Protein AF-A0A7V2MRK5-F1 (afdb_monomer)

Solvent-accessible surface area (backbone atoms only — not comparable to full-atom values): 7596 Å² total; per-residue (Å²): 82,55,69,70,58,51,46,52,51,41,30,71,65,50,66,45,86,64,53,68,70,57,52,53,47,55,55,48,55,52,49,54,52,52,45,54,53,52,57,59,49,49,77,74,50,91,76,89,88,85,88,83,76,82,53,55,67,60,53,50,51,52,52,53,51,49,52,52,53,49,53,51,51,52,52,33,30,45,76,55,78,45,56,71,65,61,50,53,53,47,40,40,52,52,37,54,50,51,51,55,50,51,58,48,52,51,53,53,52,56,50,55,67,54,61,73,64,74,82,77,84,85,82,80,85,71,94,125

Secondary structure (DSSP, 8-state):
--HHHHHHHHHHHH--SS-HHHHHHHHHHHHHHHHHHHHHHHTT--S---S----HHHHHHHHHHHHHHHHHHHHHHHHTSS-HHHHHHHHHHHHHHHHHHHHHHHHHHHHHHHHTTSSSS-------

Structure (mmCIF, N/CA/C/O backbone):
data_AF-A0A7V2MRK5-F1
#
_entry.id   AF-A0A7V2MRK5-F1
#
loop_
_atom_site.group_PDB
_atom_site.id
_atom_site.type_symbol
_atom_site.label_atom_id
_atom_site.label_alt_id
_atom_site.label_comp_id
_atom_site.label_asym_id
_atom_site.label_entity_id
_atom_site.label_seq_id
_atom_site.pdbx_PDB_ins_code
_atom_site.Cartn_x
_atom_site.Cartn_y
_atom_site.Cartn_z
_atom_site.occupancy
_atom_site.B_iso_or_equiv
_atom_site.auth_seq_id
_atom_site.auth_comp_id
_atom_site.auth_asym_id
_atom_site.auth_atom_id
_atom_site.pdbx_PDB_model_num
ATOM 1 N N . MET A 1 1 ? -11.164 1.052 15.912 1.00 86.56 1 MET A N 1
ATOM 2 C CA . MET A 1 1 ? -11.867 1.168 14.604 1.00 86.56 1 MET A CA 1
ATOM 3 C C . MET A 1 1 ? -12.195 -0.241 14.091 1.00 86.56 1 MET A C 1
ATOM 5 O O . MET A 1 1 ? -11.701 -1.179 14.697 1.00 86.56 1 MET A O 1
ATOM 9 N N . THR A 1 2 ? -13.043 -0.442 13.073 1.00 92.69 2 THR A N 1
ATOM 10 C CA . THR A 1 2 ? -13.264 -1.783 12.473 1.00 92.69 2 THR A CA 1
ATOM 11 C C . THR A 1 2 ? -12.533 -1.897 11.139 1.00 92.69 2 THR A C 1
ATOM 13 O O . THR A 1 2 ? -12.372 -0.885 10.461 1.00 92.69 2 THR A O 1
ATOM 16 N N . GLU A 1 3 ? -12.137 -3.110 10.744 1.00 92.75 3 GLU A N 1
ATOM 17 C CA . GLU A 1 3 ? -11.482 -3.362 9.448 1.00 92.75 3 GLU A CA 1
ATOM 18 C C . GLU A 1 3 ? -12.336 -2.896 8.265 1.00 92.75 3 GLU A C 1
ATOM 20 O O . GLU A 1 3 ? -11.823 -2.236 7.375 1.00 92.75 3 GLU A O 1
ATOM 25 N N . GLU A 1 4 ? -13.654 -3.115 8.302 1.00 94.88 4 GLU A N 1
ATOM 26 C CA . GLU A 1 4 ? -14.571 -2.635 7.254 1.00 94.88 4 GLU A CA 1
ATOM 27 C C . GLU A 1 4 ? -14.538 -1.105 7.090 1.00 94.88 4 GLU A C 1
ATOM 29 O O . GLU A 1 4 ? -14.549 -0.595 5.975 1.00 94.88 4 GLU A O 1
ATOM 34 N N . LYS A 1 5 ? -14.435 -0.355 8.198 1.00 94.94 5 LYS A N 1
ATOM 35 C CA . LYS A 1 5 ? -14.314 1.111 8.141 1.00 94.94 5 LYS A CA 1
ATOM 36 C C . LYS A 1 5 ? -12.963 1.547 7.594 1.00 94.94 5 LYS A C 1
ATOM 38 O O . LYS A 1 5 ? -12.896 2.536 6.879 1.00 94.94 5 LYS A O 1
ATOM 43 N N . LEU A 1 6 ? -11.903 0.824 7.948 1.00 95.31 6 LEU A N 1
ATOM 44 C CA . LEU A 1 6 ? -10.565 1.076 7.423 1.00 95.31 6 LEU A CA 1
ATOM 45 C C . LEU A 1 6 ? -10.516 0.809 5.918 1.00 95.31 6 LEU A C 1
ATOM 47 O O . LEU A 1 6 ? -9.927 1.600 5.193 1.00 95.31 6 LEU A O 1
ATOM 51 N N . LEU A 1 7 ? -11.188 -0.243 5.445 1.00 96.62 7 LEU A N 1
ATOM 52 C CA . LEU A 1 7 ? -11.301 -0.553 4.024 1.00 96.62 7 LEU A CA 1
ATOM 53 C C . LEU A 1 7 ? -12.089 0.519 3.259 1.00 96.62 7 LEU A C 1
ATOM 55 O O . LEU A 1 7 ? -11.611 0.995 2.237 1.00 96.62 7 LEU A O 1
ATOM 59 N N . ASP A 1 8 ? -13.241 0.962 3.770 1.00 96.88 8 ASP A N 1
ATOM 60 C CA . ASP A 1 8 ? -14.011 2.059 3.155 1.00 96.88 8 ASP A CA 1
ATOM 61 C C . ASP A 1 8 ? -13.183 3.352 3.065 1.00 96.88 8 ASP A C 1
ATOM 63 O O . ASP A 1 8 ? -13.125 4.004 2.021 1.00 96.88 8 ASP A O 1
ATOM 67 N N . MET A 1 9 ? -12.475 3.696 4.146 1.00 96.31 9 MET A N 1
ATOM 68 C CA . MET A 1 9 ? -11.582 4.854 4.178 1.00 96.31 9 MET A CA 1
ATOM 69 C C . MET A 1 9 ? -10.438 4.721 3.175 1.00 96.31 9 MET A C 1
ATOM 71 O O . MET A 1 9 ? -10.160 5.679 2.455 1.00 96.31 9 MET A O 1
ATOM 75 N N . TRP A 1 10 ? -9.799 3.551 3.116 1.00 97.19 10 TRP A N 1
ATOM 76 C CA . TRP A 1 10 ? -8.759 3.234 2.144 1.00 97.19 10 TRP A CA 1
ATOM 77 C C . TRP A 1 10 ? -9.268 3.487 0.727 1.00 97.19 10 TRP A C 1
ATOM 79 O O . TRP A 1 10 ? -8.754 4.378 0.056 1.00 97.19 10 TRP A O 1
ATOM 89 N N . GLN A 1 11 ? -10.341 2.804 0.323 1.00 97.25 11 GLN A N 1
ATOM 90 C CA . GLN A 1 11 ? -10.902 2.900 -1.025 1.00 97.25 11 GLN A CA 1
ATOM 91 C C . GLN A 1 11 ? -11.302 4.336 -1.378 1.00 97.25 11 GLN A C 1
ATOM 93 O O . GLN A 1 11 ? -11.051 4.816 -2.481 1.00 97.25 11 GLN A O 1
ATOM 98 N N . LYS A 1 12 ? -11.885 5.074 -0.429 1.00 97.31 12 LYS A N 1
ATOM 99 C CA . LYS A 1 12 ? -12.307 6.461 -0.645 1.00 97.31 12 LYS A CA 1
ATOM 100 C C . LYS A 1 12 ? -11.138 7.436 -0.802 1.00 97.31 12 LYS A C 1
ATOM 102 O O . LYS A 1 12 ? -11.271 8.421 -1.527 1.00 97.31 12 LYS A O 1
ATOM 107 N N . ILE A 1 13 ? -10.036 7.217 -0.089 1.00 96.31 13 ILE A N 1
ATOM 108 C CA . ILE A 1 13 ? -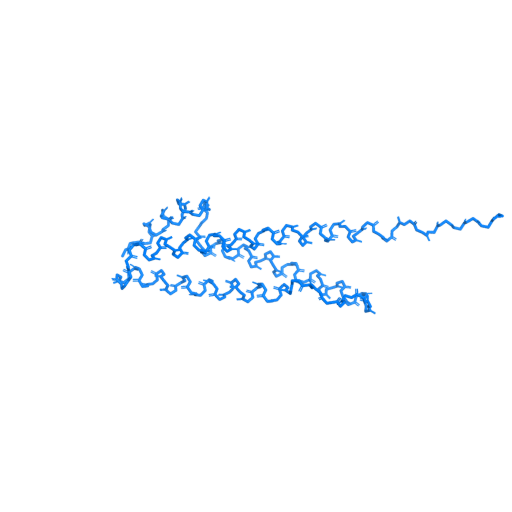8.879 8.123 -0.080 1.00 96.31 13 ILE A CA 1
ATOM 109 C C . ILE A 1 13 ? -7.933 7.811 -1.235 1.00 96.31 13 ILE A C 1
ATOM 111 O O . ILE A 1 13 ? -7.473 8.724 -1.924 1.00 96.31 13 ILE A O 1
ATOM 115 N N . THR A 1 14 ? -7.634 6.534 -1.445 1.00 94.12 14 THR A N 1
ATOM 116 C CA . THR A 1 14 ? -6.663 6.088 -2.446 1.00 94.12 14 THR A CA 1
ATOM 117 C C . THR A 1 14 ? -7.306 5.846 -3.806 1.00 94.12 14 THR A C 1
ATOM 119 O O . THR A 1 14 ? -6.633 5.970 -4.826 1.00 94.12 14 THR A O 1
ATOM 122 N N . GLY A 1 15 ? -8.607 5.562 -3.852 1.00 94.50 15 GLY A N 1
ATOM 123 C CA . GLY A 1 15 ? -9.308 5.199 -5.081 1.00 94.50 15 GLY A CA 1
ATOM 124 C C . GLY A 1 15 ? -9.059 3.759 -5.537 1.00 94.50 15 GLY A C 1
ATOM 125 O O . GLY A 1 15 ? -9.629 3.366 -6.552 1.00 94.50 15 GLY A O 1
ATOM 126 N N . TYR A 1 16 ? -8.249 2.978 -4.814 1.00 94.06 16 TYR A N 1
ATOM 127 C CA . TYR A 1 16 ? -8.065 1.554 -5.099 1.00 94.06 16 TYR A CA 1
ATOM 128 C C . TYR A 1 16 ? -9.312 0.771 -4.706 1.00 94.06 16 TYR A C 1
ATOM 130 O O . TYR A 1 16 ? -9.961 1.090 -3.710 1.00 94.06 16 TYR A O 1
ATOM 138 N N . VAL A 1 17 ? -9.660 -0.240 -5.500 1.00 93.31 17 VAL A N 1
ATOM 139 C CA . VAL A 1 17 ? -10.829 -1.086 -5.231 1.00 93.31 17 VAL A CA 1
ATOM 140 C C . VAL A 1 17 ? -10.433 -2.226 -4.302 1.00 93.31 17 VAL A C 1
ATOM 142 O O . VAL A 1 17 ? -11.181 -2.560 -3.382 1.00 93.31 17 VAL A O 1
ATOM 145 N N . GLU A 1 18 ? -9.256 -2.802 -4.515 1.00 93.25 18 GLU A N 1
ATOM 146 C CA . GLU A 1 18 ? -8.676 -3.799 -3.624 1.00 93.25 18 GLU A CA 1
ATOM 147 C C . GLU A 1 18 ? -8.294 -3.227 -2.253 1.00 93.25 18 GLU A C 1
ATOM 149 O O . GLU A 1 18 ? -8.080 -2.023 -2.069 1.00 93.25 18 GLU A O 1
ATOM 154 N N . ASP A 1 19 ? -8.214 -4.118 -1.264 1.00 94.69 19 ASP A N 1
ATOM 155 C CA . ASP A 1 19 ? -7.651 -3.789 0.036 1.00 94.69 19 ASP A CA 1
ATOM 156 C C . ASP A 1 19 ? -6.135 -3.557 -0.056 1.00 94.69 19 ASP A C 1
ATOM 158 O O . ASP A 1 19 ? -5.470 -3.938 -1.023 1.00 94.69 19 ASP A O 1
ATOM 162 N N . TRP A 1 20 ? -5.579 -2.927 0.977 1.00 95.25 20 TRP A N 1
ATOM 163 C CA . TRP A 1 20 ? -4.167 -2.565 0.995 1.00 95.25 20 TRP A CA 1
ATOM 164 C C . TRP A 1 20 ? -3.235 -3.777 0.874 1.00 95.25 20 TRP A C 1
ATOM 166 O O . TRP A 1 20 ? -2.216 -3.665 0.204 1.00 95.25 20 TRP A O 1
ATOM 176 N N . GLU A 1 21 ? -3.541 -4.934 1.474 1.00 95.75 21 GLU A N 1
ATOM 177 C CA . GLU A 1 21 ? -2.651 -6.100 1.380 1.00 95.75 21 GLU A CA 1
ATOM 178 C C . GLU A 1 21 ? -2.570 -6.620 -0.044 1.00 95.75 21 GLU A C 1
ATOM 180 O O . GLU A 1 21 ? -1.469 -6.888 -0.525 1.00 95.75 21 GLU A O 1
ATOM 185 N N . THR A 1 22 ? -3.723 -6.725 -0.699 1.00 96.25 22 THR A N 1
ATOM 186 C CA . THR A 1 22 ? -3.812 -7.129 -2.099 1.00 96.25 22 THR A CA 1
ATOM 187 C C . THR A 1 22 ? -3.050 -6.143 -2.978 1.00 96.25 22 THR A C 1
ATOM 189 O O . THR A 1 22 ? -2.161 -6.564 -3.712 1.00 96.25 22 THR A O 1
ATOM 192 N N . LYS A 1 23 ? -3.275 -4.830 -2.815 1.00 96.50 23 LYS A N 1
ATOM 193 C CA . LYS A 1 23 ? -2.606 -3.825 -3.651 1.00 96.50 23 LYS A CA 1
ATOM 194 C C . LYS A 1 23 ? -1.082 -3.823 -3.497 1.00 96.50 23 LYS A C 1
ATOM 196 O O . LYS A 1 23 ? -0.355 -3.694 -4.476 1.00 96.50 23 LYS A O 1
ATOM 201 N N . PHE A 1 24 ? -0.585 -3.976 -2.268 1.00 96.38 24 PHE A N 1
ATOM 202 C CA . PHE A 1 24 ? 0.853 -4.112 -2.024 1.00 96.38 24 PHE A CA 1
ATOM 203 C C . PHE A 1 24 ? 1.428 -5.385 -2.645 1.00 96.38 24 PHE A C 1
ATOM 205 O O . PHE A 1 24 ? 2.556 -5.358 -3.121 1.00 96.38 24 PHE A O 1
ATOM 212 N N . SER A 1 25 ? 0.688 -6.494 -2.602 1.00 96.06 25 SER A N 1
ATOM 213 C CA . SER A 1 25 ? 1.116 -7.748 -3.219 1.00 96.06 25 SER A CA 1
ATOM 214 C C . S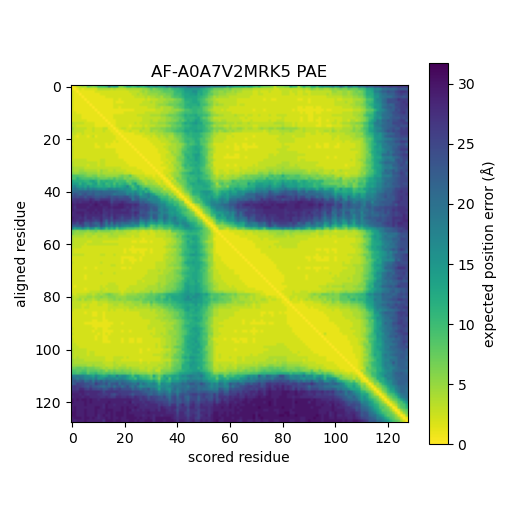ER A 1 25 ? 1.211 -7.628 -4.738 1.00 96.06 25 SER A C 1
ATOM 216 O O . SER A 1 25 ? 2.239 -8.001 -5.279 1.00 96.06 25 SER A O 1
ATOM 218 N N . GLU A 1 26 ? 0.225 -7.025 -5.401 1.00 95.12 26 GLU A N 1
ATOM 219 C CA . GLU A 1 26 ? 0.268 -6.803 -6.855 1.00 95.12 26 GLU A CA 1
ATOM 220 C C . GLU A 1 26 ? 1.488 -5.981 -7.283 1.00 95.12 26 GLU A C 1
ATOM 222 O O . GLU A 1 2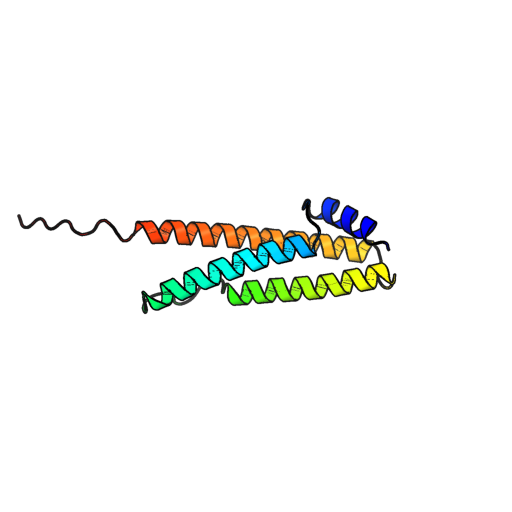6 ? 2.213 -6.378 -8.187 1.00 95.12 26 GLU A O 1
ATOM 227 N N . ILE A 1 27 ? 1.751 -4.864 -6.596 1.00 93.94 27 ILE A N 1
ATOM 228 C CA . ILE A 1 27 ? 2.898 -3.998 -6.907 1.00 93.94 27 ILE A CA 1
ATOM 229 C C . ILE A 1 27 ? 4.224 -4.735 -6.683 1.00 93.94 27 ILE A C 1
ATOM 231 O O . ILE A 1 27 ? 5.156 -4.577 -7.465 1.00 93.94 27 ILE A O 1
ATOM 235 N N . LEU A 1 28 ? 4.328 -5.527 -5.613 1.00 93.94 28 LEU A N 1
ATOM 236 C CA . LEU A 1 28 ? 5.538 -6.302 -5.340 1.00 93.94 28 LEU A CA 1
ATOM 237 C C . LEU A 1 28 ? 5.757 -7.401 -6.377 1.00 93.94 28 LEU A C 1
ATOM 239 O O . LEU A 1 28 ? 6.883 -7.549 -6.834 1.00 93.94 28 LEU A O 1
ATOM 243 N N . ASP A 1 29 ? 4.704 -8.120 -6.765 1.00 92.69 29 ASP A N 1
ATOM 244 C CA . ASP A 1 29 ? 4.786 -9.163 -7.788 1.00 92.69 29 ASP A CA 1
ATOM 245 C C . ASP A 1 29 ? 5.227 -8.564 -9.139 1.00 92.69 29 ASP A C 1
ATOM 247 O O . ASP A 1 29 ? 6.060 -9.146 -9.832 1.00 92.69 29 ASP A O 1
ATOM 251 N N . GLU A 1 30 ? 4.730 -7.374 -9.500 1.00 90.25 30 GLU A N 1
ATOM 252 C CA . GLU A 1 30 ? 5.166 -6.668 -10.712 1.00 90.25 30 GLU A CA 1
ATOM 253 C C . GLU A 1 30 ? 6.631 -6.224 -10.647 1.00 90.25 30 GLU A C 1
ATOM 255 O O . GLU A 1 30 ? 7.364 -6.409 -11.617 1.00 90.25 30 GLU A O 1
ATOM 260 N N . LEU A 1 31 ? 7.077 -5.662 -9.520 1.00 89.19 31 LEU A N 1
ATOM 261 C CA . LEU A 1 31 ? 8.471 -5.247 -9.350 1.00 89.19 31 LEU A CA 1
ATOM 262 C C . LEU A 1 31 ? 9.434 -6.438 -9.331 1.00 89.19 31 LEU A C 1
ATOM 264 O O . LEU A 1 31 ? 10.492 -6.362 -9.943 1.00 89.19 31 LEU A O 1
ATOM 268 N N . GLU A 1 32 ? 9.080 -7.534 -8.657 1.00 87.88 32 GLU A N 1
ATOM 269 C CA . GLU A 1 32 ? 9.894 -8.755 -8.635 1.00 87.88 32 GLU A CA 1
ATOM 270 C C . GLU A 1 32 ? 9.964 -9.393 -10.032 1.00 87.88 32 GLU A C 1
ATOM 272 O O . GLU A 1 32 ? 11.020 -9.885 -10.423 1.00 87.88 32 GLU A O 1
ATOM 277 N N . SER A 1 33 ? 8.883 -9.323 -10.819 1.00 87.38 33 SER A N 1
ATOM 278 C CA . SER A 1 33 ? 8.900 -9.745 -12.224 1.00 87.38 33 SER A CA 1
ATOM 279 C C . SER A 1 33 ? 9.854 -8.904 -13.068 1.00 87.38 33 SER A C 1
ATOM 281 O O . SER A 1 33 ? 10.623 -9.477 -13.831 1.00 87.38 33 SER A O 1
ATOM 283 N N . LEU A 1 34 ? 9.819 -7.575 -12.933 1.00 82.94 34 LEU A N 1
ATOM 284 C CA . LEU A 1 34 ? 10.731 -6.684 -13.658 1.00 82.94 34 LEU A CA 1
ATOM 285 C C . LEU A 1 34 ? 12.190 -6.899 -13.236 1.00 82.94 34 LEU A C 1
ATOM 287 O O . LEU A 1 34 ? 13.070 -6.914 -14.087 1.00 82.94 34 LEU A O 1
ATOM 291 N N . ASN A 1 35 ? 12.448 -7.123 -11.943 1.00 81.69 35 ASN A N 1
ATOM 292 C CA . ASN A 1 35 ? 13.797 -7.400 -11.445 1.00 81.69 35 ASN A CA 1
ATOM 293 C C . ASN A 1 35 ? 14.394 -8.659 -12.084 1.00 81.69 35 ASN A C 1
ATOM 295 O O . ASN A 1 35 ? 15.548 -8.641 -12.486 1.00 81.69 35 ASN A O 1
ATOM 299 N N . MET A 1 36 ? 13.601 -9.732 -12.209 1.00 76.75 36 MET A N 1
ATOM 300 C CA . MET A 1 36 ? 14.059 -10.973 -12.844 1.00 76.75 36 MET A CA 1
ATOM 301 C C . MET A 1 36 ? 14.402 -10.777 -14.325 1.00 76.75 36 MET A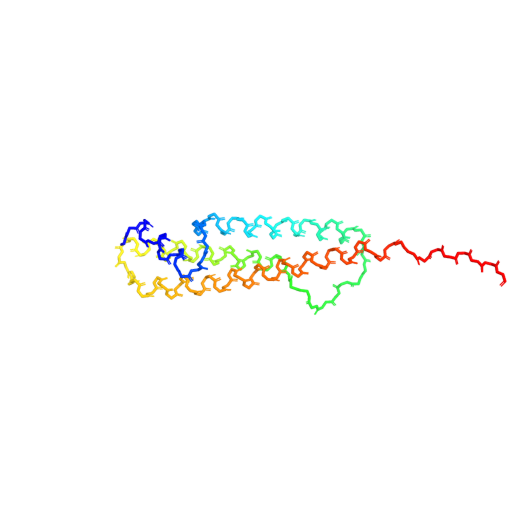 C 1
ATOM 303 O O . MET A 1 36 ? 15.389 -11.343 -14.778 1.00 76.75 36 MET A O 1
ATOM 307 N N . VAL A 1 37 ? 13.620 -9.979 -15.061 1.00 70.44 37 VAL A N 1
ATOM 308 C CA . VAL A 1 37 ? 13.894 -9.698 -16.481 1.00 70.44 37 VAL A CA 1
ATOM 309 C C . VAL A 1 37 ? 15.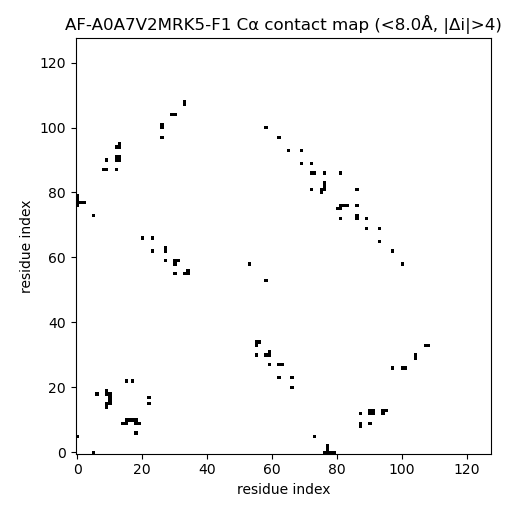215 -8.942 -16.633 1.00 70.44 37 VAL A C 1
ATOM 311 O O . VAL A 1 37 ? 16.061 -9.366 -17.412 1.00 70.44 37 VAL A O 1
ATOM 314 N N . ILE A 1 38 ? 15.432 -7.889 -15.838 1.00 68.00 38 ILE A N 1
ATOM 315 C CA . ILE A 1 38 ? 16.675 -7.102 -15.891 1.00 68.00 38 ILE A CA 1
ATOM 316 C C . ILE A 1 38 ? 17.891 -7.953 -15.506 1.00 68.00 38 ILE A C 1
ATOM 318 O O . ILE A 1 38 ? 18.892 -7.928 -16.215 1.00 68.00 38 ILE A O 1
ATOM 322 N N . GLU A 1 39 ? 17.803 -8.760 -14.442 1.00 65.38 39 GLU A N 1
ATOM 323 C CA . GLU A 1 39 ? 18.900 -9.657 -14.043 1.00 65.38 39 GLU A CA 1
ATOM 324 C C . GLU A 1 39 ? 19.223 -10.711 -15.127 1.00 65.38 39 GLU A C 1
ATOM 326 O O . GLU A 1 39 ? 20.388 -11.070 -15.307 1.00 65.38 39 GLU A O 1
ATOM 331 N N . GLU A 1 40 ? 18.221 -11.205 -15.870 1.00 60.41 40 GLU A N 1
ATOM 332 C CA . GLU A 1 40 ? 18.432 -12.124 -17.001 1.00 60.41 40 GLU A CA 1
ATOM 333 C C . GLU A 1 40 ? 19.057 -11.431 -18.232 1.00 60.41 40 GLU A C 1
ATOM 335 O O . GLU A 1 40 ? 19.804 -12.075 -18.977 1.00 60.41 40 GLU A O 1
ATOM 340 N N . GLU A 1 41 ? 18.786 -10.142 -18.458 1.00 56.06 41 GLU A N 1
ATOM 341 C CA . GLU A 1 41 ? 19.365 -9.369 -19.568 1.00 56.06 41 GLU A CA 1
ATOM 342 C C . GLU A 1 41 ? 20.780 -8.848 -19.268 1.00 56.06 41 GLU A C 1
ATOM 344 O O . GLU A 1 41 ? 21.642 -8.897 -20.152 1.00 56.06 41 GLU A O 1
ATOM 349 N N . GLU A 1 42 ? 21.076 -8.453 -18.025 1.00 53.72 42 GLU A N 1
ATOM 350 C CA . GLU A 1 42 ? 22.433 -8.083 -17.591 1.00 53.72 42 GLU A CA 1
ATOM 351 C C . GLU A 1 42 ? 23.417 -9.263 -17.698 1.00 53.72 42 GLU A C 1
ATOM 353 O O . GLU A 1 42 ? 24.573 -9.071 -18.078 1.00 53.72 42 GLU A O 1
ATOM 358 N N . GLU A 1 43 ? 22.974 -10.510 -17.473 1.00 49.12 43 GLU A N 1
ATOM 359 C CA . GLU A 1 43 ? 23.806 -11.706 -17.722 1.00 49.12 43 GLU A CA 1
ATOM 360 C C . GLU A 1 43 ? 24.149 -11.907 -19.214 1.00 49.12 43 GLU A C 1
ATOM 362 O O . GLU A 1 43 ? 25.045 -12.690 -19.554 1.00 49.12 43 GLU A O 1
ATOM 367 N N . LYS A 1 44 ? 23.460 -11.204 -20.119 1.00 46.72 44 LYS A N 1
ATOM 368 C CA . LYS A 1 44 ? 23.646 -11.285 -21.571 1.00 46.72 44 LYS A CA 1
ATOM 369 C C . LYS A 1 44 ? 24.495 -10.136 -22.133 1.00 46.72 44 LYS A C 1
ATOM 371 O O . LYS A 1 44 ? 25.131 -10.335 -23.171 1.00 46.72 44 LYS A O 1
ATOM 376 N N . TYR A 1 45 ? 24.570 -8.999 -21.437 1.00 43.59 45 TYR A N 1
ATOM 377 C CA . TYR A 1 45 ? 25.317 -7.805 -21.846 1.00 43.59 45 TYR A CA 1
ATOM 378 C C . TYR A 1 45 ? 26.103 -7.210 -20.661 1.00 43.59 45 TYR A C 1
ATOM 380 O O . TYR A 1 45 ? 25.711 -6.214 -20.063 1.00 43.59 45 TYR A O 1
ATOM 388 N N . GLU A 1 46 ? 27.261 -7.802 -20.339 1.00 42.06 46 GLU A N 1
ATOM 389 C CA . GLU A 1 46 ? 28.287 -7.160 -19.498 1.00 42.06 46 GLU A CA 1
ATOM 390 C C . GLU A 1 46 ? 28.939 -5.988 -20.266 1.00 42.06 46 GLU A C 1
ATOM 392 O O . GLU A 1 46 ? 30.059 -6.130 -20.748 1.00 42.06 46 GLU A O 1
ATOM 397 N N . GLU A 1 47 ? 28.260 -4.854 -20.437 1.00 45.44 47 GLU A N 1
ATOM 398 C CA . GLU A 1 47 ? 28.868 -3.521 -20.628 1.00 45.44 47 GLU A CA 1
ATOM 399 C C . GLU A 1 47 ? 27.757 -2.455 -20.759 1.00 45.44 47 GLU A C 1
ATOM 401 O O . GLU A 1 47 ? 26.819 -2.631 -21.525 1.00 45.44 47 GLU A O 1
ATOM 406 N N . ASP A 1 48 ? 27.917 -1.329 -20.052 1.00 43.84 48 ASP A N 1
ATOM 407 C CA . ASP A 1 48 ? 27.237 -0.033 -20.278 1.00 43.84 48 ASP A CA 1
ATOM 408 C C . ASP A 1 48 ? 25.921 0.342 -19.552 1.00 43.84 48 ASP A C 1
ATOM 410 O O . ASP A 1 48 ? 25.149 1.142 -20.078 1.00 43.84 48 ASP A O 1
ATOM 414 N N . PHE A 1 49 ? 25.721 -0.034 -18.282 1.00 47.34 49 PHE A N 1
ATOM 415 C CA . PHE A 1 49 ? 24.757 0.684 -17.420 1.00 47.34 49 PHE A CA 1
ATOM 416 C C . PHE A 1 49 ? 25.395 1.206 -16.119 1.00 47.34 49 PHE A C 1
ATOM 418 O O . PHE A 1 49 ? 25.208 0.682 -15.026 1.00 47.34 49 PHE A O 1
ATOM 425 N N . GLU A 1 50 ? 26.184 2.282 -16.235 1.00 48.72 50 GLU A N 1
ATOM 426 C CA . GLU A 1 50 ? 26.572 3.121 -15.091 1.00 48.72 50 GLU A CA 1
ATOM 427 C C . GLU A 1 50 ? 25.664 4.372 -14.993 1.00 48.72 50 GLU A C 1
ATOM 429 O O . GLU A 1 50 ? 25.589 5.188 -15.913 1.00 48.72 50 GLU A O 1
ATOM 434 N N . ASP A 1 51 ? 25.083 4.550 -13.797 1.00 44.19 51 ASP A N 1
ATOM 435 C CA . ASP A 1 51 ? 25.027 5.810 -13.019 1.00 44.19 51 ASP A CA 1
ATOM 436 C C . ASP A 1 51 ? 23.717 6.623 -12.838 1.00 44.19 51 ASP A C 1
ATOM 438 O O . ASP A 1 51 ? 23.765 7.661 -12.181 1.00 44.19 51 ASP A O 1
ATOM 442 N N . ASP A 1 52 ? 22.524 6.185 -13.259 1.00 47.34 52 ASP A N 1
ATOM 443 C CA . ASP A 1 52 ? 21.276 6.884 -12.835 1.00 47.34 52 ASP A CA 1
ATOM 444 C C . ASP A 1 52 ? 20.022 5.982 -12.791 1.00 47.34 52 ASP A C 1
ATOM 446 O O . ASP A 1 52 ? 18.883 6.428 -12.962 1.00 47.34 52 ASP A O 1
ATOM 450 N N . GLU A 1 53 ? 20.218 4.683 -12.562 1.00 53.78 53 GLU A N 1
ATOM 451 C CA . GLU A 1 53 ? 19.127 3.712 -12.568 1.00 53.78 53 GLU A CA 1
ATOM 452 C C . GLU A 1 53 ? 18.378 3.684 -11.233 1.00 53.78 53 GLU A C 1
ATOM 454 O O . GLU A 1 53 ? 18.945 3.549 -10.144 1.00 53.78 53 GLU A O 1
ATOM 459 N N . VAL A 1 54 ? 17.054 3.819 -11.303 1.00 58.19 54 VAL A N 1
ATOM 460 C CA . VAL A 1 54 ? 16.178 3.540 -10.168 1.00 58.19 54 VAL A CA 1
ATOM 461 C C . VAL A 1 54 ? 16.318 2.053 -9.854 1.00 58.19 54 VAL A C 1
ATOM 463 O O . VAL A 1 54 ? 15.657 1.240 -10.486 1.00 58.19 54 VAL A O 1
ATOM 466 N N . SER A 1 55 ? 17.161 1.710 -8.876 1.00 77.44 55 SER A N 1
ATOM 467 C CA . SER A 1 55 ? 17.330 0.324 -8.430 1.00 77.44 55 SER A CA 1
ATOM 468 C C . SER A 1 55 ? 15.967 -0.269 -8.064 1.00 77.44 55 SER A C 1
ATOM 470 O O . SER A 1 55 ? 15.307 0.179 -7.116 1.00 77.44 55 SER A O 1
ATOM 472 N N . ILE A 1 56 ? 15.528 -1.258 -8.848 1.00 81.69 56 ILE A N 1
ATOM 473 C CA . ILE A 1 56 ? 14.270 -1.974 -8.618 1.00 81.69 56 ILE A CA 1
ATOM 474 C C . ILE A 1 56 ? 14.308 -2.645 -7.245 1.00 81.69 56 ILE A C 1
ATOM 476 O O . ILE A 1 56 ? 13.321 -2.576 -6.513 1.00 81.69 56 ILE A O 1
ATOM 480 N N . GLU A 1 57 ? 15.458 -3.182 -6.836 1.00 84.31 57 GLU A N 1
ATOM 481 C CA . GLU A 1 57 ? 15.669 -3.723 -5.491 1.00 84.31 57 GLU A CA 1
ATOM 482 C C . GLU A 1 57 ? 15.364 -2.692 -4.395 1.00 84.31 57 GLU A C 1
ATOM 484 O O . GLU A 1 57 ? 14.594 -2.978 -3.473 1.00 84.31 57 GLU A O 1
ATOM 489 N N . ALA A 1 58 ? 15.887 -1.467 -4.518 1.00 87.44 58 ALA A N 1
ATOM 490 C CA . ALA A 1 58 ? 15.600 -0.396 -3.563 1.00 87.44 58 ALA A CA 1
ATOM 491 C C . ALA A 1 58 ? 14.102 -0.038 -3.543 1.00 87.44 58 ALA A C 1
ATOM 493 O O . ALA A 1 58 ? 13.521 0.185 -2.479 1.00 87.44 58 ALA A O 1
ATOM 494 N N . LEU A 1 59 ? 13.444 -0.040 -4.706 1.00 89.62 59 LEU A N 1
ATOM 495 C CA . LEU A 1 59 ? 12.005 0.202 -4.813 1.00 89.62 59 LEU A CA 1
ATOM 496 C C . LEU A 1 59 ? 11.182 -0.923 -4.159 1.00 89.62 59 LEU A C 1
ATOM 498 O O . LEU A 1 59 ? 10.201 -0.647 -3.466 1.00 89.62 59 LEU A O 1
ATOM 502 N N . ILE A 1 60 ? 11.597 -2.182 -4.317 1.00 91.50 60 ILE A N 1
ATOM 503 C CA . ILE A 1 60 ? 11.004 -3.346 -3.646 1.00 91.50 60 ILE A CA 1
ATOM 504 C C . ILE A 1 60 ? 11.141 -3.210 -2.125 1.00 91.50 60 ILE A C 1
ATOM 506 O O . ILE A 1 60 ? 10.169 -3.447 -1.395 1.00 91.50 60 ILE A O 1
ATOM 510 N N . GLU A 1 61 ? 12.317 -2.821 -1.626 1.00 92.81 61 GLU A N 1
ATOM 511 C CA . GLU A 1 61 ? 12.542 -2.588 -0.196 1.00 92.81 61 GLU A CA 1
ATOM 512 C C . GLU A 1 61 ? 11.649 -1.466 0.348 1.00 92.81 61 GLU A C 1
ATOM 514 O O . GLU A 1 61 ? 10.986 -1.657 1.374 1.00 92.81 61 GLU A O 1
ATOM 519 N N . ASP A 1 62 ? 11.541 -0.344 -0.366 1.00 93.75 62 ASP A N 1
ATOM 520 C CA . ASP A 1 62 ? 10.673 0.780 0.002 1.00 93.75 62 ASP A CA 1
ATOM 521 C C . ASP A 1 62 ? 9.197 0.358 0.088 1.00 93.75 62 ASP A C 1
ATOM 523 O O . ASP A 1 62 ? 8.483 0.705 1.042 1.00 93.75 62 ASP A O 1
ATOM 527 N N . VAL A 1 63 ? 8.721 -0.443 -0.872 1.00 95.50 63 VAL A N 1
ATOM 528 C CA . VAL A 1 63 ? 7.349 -0.975 -0.876 1.00 95.50 63 VAL A CA 1
ATOM 529 C C . VAL A 1 63 ? 7.139 -1.940 0.297 1.00 95.50 63 VAL A C 1
ATOM 531 O O . VAL A 1 63 ? 6.130 -1.835 1.006 1.00 95.50 63 VAL A O 1
ATOM 534 N N . LYS A 1 64 ? 8.097 -2.836 0.577 1.00 95.69 64 LYS A N 1
ATOM 535 C CA . LYS A 1 64 ? 8.057 -3.764 1.727 1.00 95.69 64 LYS A CA 1
ATOM 536 C C . LYS A 1 64 ? 8.034 -3.008 3.059 1.00 95.69 64 LYS A C 1
ATOM 538 O O . LYS A 1 64 ? 7.234 -3.347 3.940 1.00 95.69 64 LYS A O 1
ATOM 543 N N . MET A 1 65 ? 8.847 -1.962 3.201 1.00 96.19 65 MET A N 1
ATOM 544 C CA . MET A 1 65 ? 8.889 -1.120 4.398 1.00 96.19 65 MET A CA 1
ATOM 545 C C . MET A 1 65 ? 7.571 -0.363 4.592 1.00 96.19 65 MET A C 1
ATOM 547 O O . MET A 1 65 ? 7.000 -0.372 5.685 1.00 96.19 65 MET A O 1
ATOM 551 N N . THR A 1 66 ? 7.033 0.228 3.525 1.00 96.38 66 THR A N 1
ATOM 552 C CA . THR A 1 66 ? 5.762 0.965 3.571 1.00 96.38 66 THR A CA 1
ATOM 553 C C . THR A 1 66 ? 4.597 0.045 3.935 1.00 96.38 66 THR A C 1
ATOM 555 O O . THR A 1 66 ? 3.773 0.397 4.783 1.00 96.38 66 THR A O 1
ATOM 558 N N . ARG A 1 67 ? 4.564 -1.176 3.386 1.00 97.06 67 ARG A N 1
ATOM 559 C CA . ARG A 1 67 ? 3.588 -2.213 3.753 1.00 97.06 67 ARG A CA 1
ATOM 560 C C . ARG A 1 67 ? 3.658 -2.564 5.239 1.00 97.06 67 ARG A C 1
ATOM 562 O O . ARG A 1 67 ? 2.624 -2.669 5.900 1.00 97.06 67 ARG A O 1
ATOM 569 N N . ALA A 1 68 ? 4.863 -2.760 5.776 1.00 96.44 68 ALA A N 1
ATOM 570 C CA . ALA A 1 68 ? 5.056 -3.076 7.190 1.00 96.44 68 ALA A CA 1
ATOM 571 C C . ALA A 1 68 ? 4.562 -1.935 8.092 1.00 96.44 68 ALA A C 1
ATOM 573 O O . ALA A 1 68 ? 3.784 -2.184 9.014 1.00 96.44 68 ALA A O 1
ATOM 574 N N . ASN A 1 69 ? 4.924 -0.693 7.761 1.00 95.75 69 ASN A N 1
ATOM 575 C CA . ASN A 1 69 ? 4.473 0.497 8.480 1.00 95.75 69 ASN A CA 1
ATOM 576 C C . ASN A 1 69 ? 2.944 0.619 8.456 1.00 95.75 69 ASN A C 1
ATOM 578 O O . ASN A 1 69 ? 2.320 0.838 9.496 1.00 95.75 69 ASN A O 1
ATOM 582 N N . LEU A 1 70 ? 2.314 0.408 7.294 1.00 96.50 70 LEU A N 1
ATOM 583 C CA . LEU A 1 70 ? 0.859 0.461 7.186 1.00 96.50 70 LEU A CA 1
ATOM 584 C C . LEU A 1 70 ? 0.185 -0.602 8.061 1.00 96.50 70 LEU A C 1
ATOM 586 O O . LEU A 1 70 ? -0.786 -0.302 8.752 1.00 96.50 70 LEU A O 1
ATOM 590 N N . ARG A 1 71 ? 0.712 -1.831 8.092 1.00 96.12 71 ARG A N 1
ATOM 591 C CA . ARG A 1 71 ? 0.192 -2.896 8.966 1.00 96.12 71 ARG A CA 1
ATOM 592 C C . ARG A 1 71 ? 0.230 -2.506 10.440 1.00 96.12 71 ARG A C 1
ATOM 594 O O . ARG A 1 71 ? -0.694 -2.850 11.179 1.00 96.12 71 ARG A O 1
ATOM 601 N N . GLU A 1 72 ? 1.281 -1.824 10.887 1.00 96.31 72 GLU A N 1
ATOM 602 C CA . GLU A 1 72 ? 1.363 -1.334 12.266 1.00 96.31 72 GLU A CA 1
ATOM 603 C C . GLU A 1 72 ? 0.316 -0.253 12.543 1.00 96.31 72 GLU A C 1
ATOM 605 O O . GLU A 1 72 ? -0.404 -0.350 13.538 1.00 96.31 72 GLU A O 1
ATOM 610 N N . VAL A 1 73 ? 0.149 0.704 11.628 1.00 95.31 73 VAL A N 1
ATOM 611 C CA . VAL A 1 73 ? -0.882 1.751 11.718 1.00 95.31 73 VAL A CA 1
ATOM 612 C C . VAL A 1 73 ? -2.283 1.137 11.772 1.00 95.31 73 VAL A C 1
ATOM 614 O O . VAL A 1 73 ? -3.075 1.485 12.643 1.00 95.31 73 VAL A O 1
ATOM 617 N N . ILE A 1 74 ? -2.592 0.163 10.912 1.00 94.88 74 ILE A N 1
ATOM 618 C CA . ILE A 1 74 ? -3.881 -0.545 10.920 1.00 94.88 74 ILE A CA 1
ATOM 619 C C . ILE A 1 74 ? -4.129 -1.228 12.269 1.00 94.88 74 ILE A C 1
ATOM 621 O O . ILE A 1 74 ? -5.213 -1.090 12.843 1.00 94.88 74 ILE A O 1
ATOM 625 N N . LYS A 1 75 ? -3.126 -1.920 12.825 1.00 95.81 75 LYS A N 1
ATOM 626 C CA . LYS A 1 75 ? -3.240 -2.552 14.150 1.00 95.81 75 LYS A CA 1
ATOM 627 C C . LYS A 1 75 ? -3.522 -1.522 15.243 1.00 95.81 75 LYS A C 1
ATOM 629 O O . LYS A 1 75 ? -4.440 -1.733 16.036 1.00 95.81 75 LYS A O 1
ATOM 634 N N . GLN A 1 76 ? -2.793 -0.407 15.243 1.00 96.06 76 GLN A N 1
ATOM 635 C CA . GLN A 1 76 ? -2.987 0.694 16.191 1.00 96.06 76 GLN A CA 1
ATOM 636 C C . GLN A 1 76 ? -4.363 1.370 16.023 1.00 96.06 76 GLN A C 1
ATOM 638 O O . GLN A 1 76 ? -5.001 1.778 16.993 1.00 96.06 76 GLN A O 1
ATOM 643 N N . ALA A 1 77 ? -4.884 1.463 14.797 1.00 95.00 77 ALA A N 1
ATOM 644 C CA . ALA A 1 77 ? -6.213 2.016 14.532 1.00 95.00 77 ALA A CA 1
ATOM 645 C C . ALA A 1 77 ? -7.329 1.104 15.059 1.00 95.00 77 ALA A C 1
ATOM 647 O O . ALA A 1 77 ? -8.368 1.562 15.560 1.00 95.00 77 ALA A O 1
ATOM 648 N N . ILE A 1 78 ? -7.138 -0.211 14.942 1.00 94.81 78 ILE A N 1
ATOM 649 C CA . ILE A 1 78 ? -8.075 -1.212 15.453 1.00 94.81 78 ILE A CA 1
ATOM 650 C C . ILE A 1 78 ? -8.085 -1.183 16.984 1.00 94.81 78 ILE A C 1
ATOM 652 O O . ILE A 1 78 ? -9.176 -1.101 17.559 1.00 94.81 78 ILE A O 1
ATOM 656 N N . SER A 1 79 ? -6.912 -1.152 17.628 1.00 94.94 79 SER A N 1
ATOM 657 C CA . SER A 1 79 ? -6.773 -1.032 19.090 1.00 94.94 79 SER A CA 1
ATOM 658 C C . SER A 1 79 ? -7.248 0.320 19.638 1.00 94.94 79 SER A C 1
ATOM 660 O O . SER A 1 79 ? -7.576 0.419 20.821 1.00 94.94 79 SER A O 1
ATOM 662 N N . GLY A 1 80 ? -7.366 1.337 18.777 1.00 93.31 80 GLY A N 1
ATOM 663 C CA . GLY A 1 80 ? -7.800 2.686 19.145 1.00 93.31 80 GLY A CA 1
ATOM 664 C C . GLY A 1 80 ? -6.675 3.551 19.715 1.00 93.31 80 GLY A C 1
ATOM 665 O O . GLY A 1 80 ? -6.958 4.537 20.390 1.00 93.31 80 GLY A O 1
ATOM 666 N N . GLU A 1 81 ? -5.423 3.172 19.463 1.00 94.44 81 GLU A N 1
ATOM 667 C CA . GLU A 1 81 ? -4.221 3.903 19.874 1.00 94.44 81 GLU A CA 1
ATOM 668 C C . GLU A 1 81 ? -3.955 5.136 19.003 1.00 94.44 81 GLU A C 1
ATOM 670 O O . GLU A 1 81 ? -3.362 6.099 19.485 1.00 94.44 81 GLU A O 1
ATOM 675 N N . ILE A 1 82 ? -4.439 5.136 17.757 1.00 94.06 82 ILE A N 1
ATOM 676 C CA . ILE A 1 82 ? -4.347 6.279 16.838 1.00 94.06 82 ILE A CA 1
ATOM 677 C C . ILE A 1 82 ? -5.72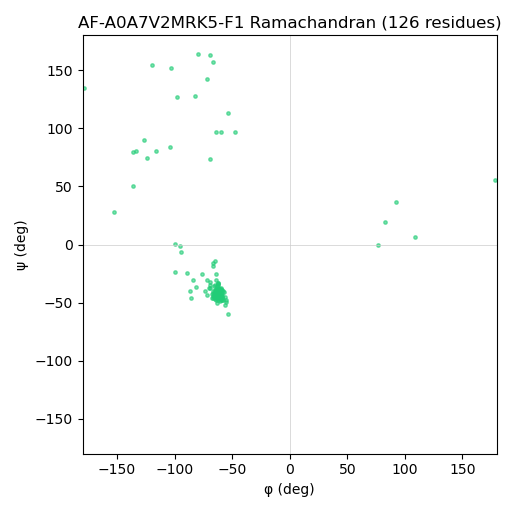5 6.779 16.411 1.00 94.06 82 ILE A C 1
ATOM 679 O O . ILE A 1 82 ? -6.721 6.043 16.430 1.00 94.06 82 ILE A O 1
ATOM 683 N N . SER A 1 83 ? -5.789 8.057 16.039 1.00 93.88 83 SER A N 1
ATOM 684 C CA . SER A 1 83 ? -7.034 8.692 15.624 1.00 93.88 83 SER A CA 1
ATOM 685 C C . SER A 1 83 ? -7.386 8.352 14.177 1.00 93.88 83 SER A C 1
ATOM 687 O O . SER A 1 83 ? -6.548 7.913 13.394 1.00 93.88 83 SER A O 1
ATOM 689 N N . SER A 1 84 ? -8.643 8.585 13.790 1.00 92.19 84 SER A N 1
ATOM 690 C CA . SER A 1 84 ? -9.035 8.441 12.387 1.00 92.19 84 SER A CA 1
ATOM 691 C C . SER A 1 84 ? -8.291 9.405 11.472 1.00 92.19 84 SER A C 1
ATOM 693 O O . SER A 1 84 ? -7.988 9.025 10.354 1.00 92.19 84 SER A O 1
ATOM 695 N N . ILE A 1 85 ? -7.954 10.603 11.954 1.00 94.44 85 ILE A N 1
ATOM 696 C CA . ILE A 1 85 ? -7.237 11.613 11.169 1.00 94.44 85 ILE A CA 1
ATOM 697 C C . ILE A 1 85 ? -5.841 11.093 10.807 1.00 94.44 85 ILE A C 1
ATOM 699 O O . ILE A 1 85 ? -5.467 11.137 9.639 1.00 94.44 85 ILE A O 1
ATOM 703 N N . ASP A 1 86 ? -5.128 10.504 11.774 1.00 94.50 86 ASP A N 1
ATOM 704 C CA . ASP A 1 86 ? -3.792 9.931 11.549 1.00 94.50 86 ASP A CA 1
ATOM 705 C C . ASP A 1 86 ? -3.835 8.785 10.520 1.00 94.50 86 ASP A C 1
ATOM 707 O O . ASP A 1 86 ? -2.953 8.646 9.668 1.00 94.50 86 ASP A O 1
ATOM 711 N N . VAL A 1 87 ? -4.896 7.970 10.566 1.00 95.69 87 VAL A N 1
ATOM 712 C CA . VAL A 1 87 ? -5.139 6.911 9.576 1.00 95.69 87 VAL A CA 1
ATOM 713 C C . VAL A 1 87 ? -5.403 7.501 8.191 1.00 95.69 87 VAL A C 1
ATOM 715 O O . VAL A 1 87 ? -4.837 7.020 7.214 1.00 95.69 87 VAL A O 1
ATOM 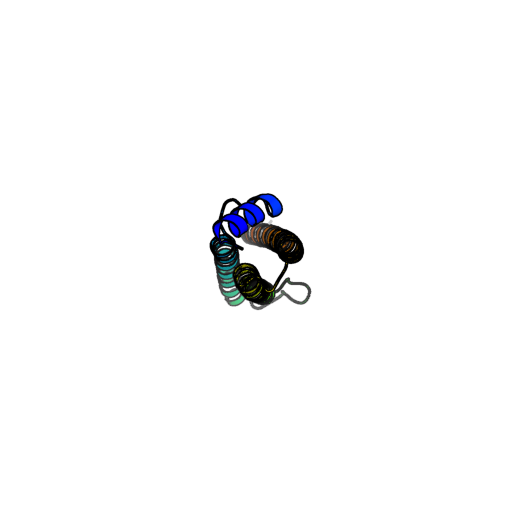718 N N . GLU A 1 88 ? -6.234 8.542 8.085 1.00 96.56 88 GLU A N 1
ATOM 719 C CA . GLU A 1 88 ? -6.532 9.202 6.806 1.00 96.56 88 GLU A CA 1
ATOM 720 C C . GLU A 1 88 ? -5.278 9.812 6.174 1.00 96.56 88 GLU A C 1
ATOM 722 O O . GLU A 1 88 ? -5.076 9.698 4.964 1.00 96.56 88 GLU A O 1
ATOM 727 N N . GLU A 1 89 ? -4.425 10.447 6.980 1.00 96.56 89 GLU A N 1
ATOM 728 C CA . GLU A 1 89 ? -3.146 10.994 6.524 1.00 96.56 89 GLU A CA 1
ATOM 729 C C . GLU A 1 89 ? -2.197 9.889 6.060 1.00 96.56 89 GLU A C 1
ATOM 731 O O . GLU A 1 89 ? -1.591 10.011 4.994 1.00 96.56 89 GLU A O 1
ATOM 736 N N . THR A 1 90 ? -2.137 8.777 6.798 1.00 96.62 90 THR A N 1
ATOM 737 C CA . THR A 1 90 ? -1.336 7.614 6.401 1.00 96.62 90 THR A CA 1
ATOM 738 C C . THR A 1 90 ? -1.836 7.026 5.084 1.00 96.62 90 THR A C 1
ATOM 740 O O . THR A 1 90 ? -1.040 6.814 4.176 1.00 96.62 90 THR A O 1
ATOM 743 N N . PHE A 1 91 ? -3.144 6.806 4.930 1.00 97.62 91 PHE A N 1
ATOM 744 C CA . PHE A 1 91 ? -3.712 6.292 3.681 1.00 97.62 91 PHE A CA 1
ATOM 745 C C . PHE A 1 91 ? -3.468 7.221 2.499 1.00 97.62 91 PHE A C 1
ATOM 747 O O . PHE A 1 91 ? -3.190 6.737 1.406 1.00 97.62 91 PHE A O 1
ATOM 754 N N . ARG A 1 92 ? -3.528 8.542 2.699 1.00 97.38 92 ARG A N 1
ATOM 755 C CA . ARG A 1 92 ? -3.207 9.502 1.639 1.00 97.38 92 ARG A CA 1
ATOM 756 C C . ARG A 1 92 ? -1.745 9.377 1.213 1.00 97.38 92 ARG A C 1
ATOM 758 O O . ARG A 1 92 ? -1.491 9.183 0.030 1.00 97.38 92 ARG A O 1
ATOM 765 N N . SER A 1 93 ? -0.828 9.397 2.179 1.00 97.31 93 SER A N 1
ATOM 766 C CA . SER A 1 93 ? 0.613 9.272 1.939 1.00 97.31 93 SER A CA 1
ATOM 767 C C . SER A 1 93 ? 0.968 7.956 1.241 1.00 97.31 93 SER A C 1
ATOM 769 O O . SER A 1 93 ? 1.643 7.952 0.215 1.00 97.31 93 SER A O 1
ATOM 771 N N . VAL A 1 94 ? 0.439 6.833 1.736 1.00 97.00 94 VAL A N 1
ATOM 772 C CA . VAL A 1 94 ? 0.646 5.515 1.121 1.00 97.00 94 VAL A CA 1
ATOM 773 C C . VAL A 1 94 ? 0.027 5.453 -0.272 1.00 97.00 94 VAL A C 1
ATOM 775 O O . VAL A 1 94 ? 0.648 4.930 -1.189 1.00 97.00 94 VAL A O 1
ATOM 778 N N . GLY A 1 95 ? -1.173 6.002 -0.463 1.00 96.44 95 GLY A N 1
ATOM 779 C CA . GLY A 1 95 ? -1.814 6.051 -1.773 1.00 96.44 95 GLY A CA 1
ATOM 780 C C . GLY A 1 95 ? -0.983 6.818 -2.802 1.00 96.44 95 GLY A C 1
ATOM 781 O O . GLY A 1 95 ? -0.813 6.339 -3.919 1.00 96.44 95 GLY A O 1
ATOM 782 N N . GLU A 1 96 ? -0.438 7.978 -2.428 1.00 96.62 96 GLU A N 1
ATOM 783 C CA . GLU A 1 96 ? 0.469 8.763 -3.277 1.00 96.62 96 GLU A CA 1
ATOM 784 C C . GLU A 1 96 ? 1.775 8.017 -3.561 1.00 96.62 96 GLU A C 1
ATOM 786 O O . GLU A 1 96 ? 2.206 7.970 -4.711 1.00 96.62 96 GLU A O 1
ATOM 791 N N . PHE A 1 97 ? 2.368 7.381 -2.548 1.00 96.00 97 PHE A N 1
ATOM 792 C CA . PHE A 1 97 ? 3.546 6.535 -2.725 1.00 96.00 97 PHE A CA 1
ATOM 793 C C . PHE A 1 97 ? 3.287 5.425 -3.749 1.00 96.00 97 PHE A C 1
ATOM 795 O O . PHE A 1 97 ? 4.039 5.320 -4.711 1.00 96.00 97 PHE A O 1
ATOM 802 N N . LEU A 1 98 ? 2.206 4.653 -3.599 1.00 95.31 98 LEU A N 1
ATOM 803 C CA . LEU A 1 98 ? 1.903 3.547 -4.510 1.00 95.31 98 LEU A CA 1
ATOM 804 C C . LEU A 1 98 ? 1.680 4.026 -5.947 1.00 95.31 98 LEU A C 1
ATOM 806 O O . LEU A 1 98 ? 2.201 3.396 -6.856 1.00 95.31 98 LEU A O 1
ATOM 810 N N . ARG A 1 99 ? 1.012 5.168 -6.158 1.00 94.88 99 ARG A N 1
ATOM 811 C CA . ARG A 1 99 ? 0.867 5.739 -7.510 1.00 94.88 99 ARG A CA 1
ATOM 812 C C . ARG A 1 99 ? 2.215 6.110 -8.122 1.00 94.88 99 ARG A C 1
ATOM 814 O O . ARG A 1 99 ? 2.448 5.821 -9.287 1.00 94.88 99 ARG A O 1
ATOM 821 N N . ASN A 1 100 ? 3.118 6.697 -7.335 1.00 93.12 100 ASN A N 1
ATOM 822 C CA . ASN A 1 100 ? 4.469 7.001 -7.809 1.00 93.12 100 ASN A CA 1
ATOM 823 C C . ASN A 1 100 ? 5.244 5.721 -8.167 1.00 93.12 100 ASN A C 1
ATOM 825 O O . ASN A 1 100 ? 6.045 5.736 -9.098 1.00 93.12 100 ASN A O 1
ATOM 829 N N . VAL A 1 101 ? 5.036 4.624 -7.427 1.00 92.12 101 VAL A N 1
ATOM 830 C CA . VAL A 1 101 ? 5.624 3.316 -7.756 1.00 92.12 101 VAL A CA 1
ATOM 831 C C . VAL A 1 101 ? 5.029 2.768 -9.052 1.00 92.12 101 VAL A C 1
ATOM 833 O O . VAL A 1 101 ? 5.787 2.373 -9.929 1.00 92.12 101 VAL A O 1
ATOM 836 N N . GLU A 1 102 ? 3.709 2.814 -9.227 1.00 91.94 102 GLU A N 1
ATOM 837 C CA . GLU A 1 102 ? 3.047 2.401 -10.473 1.00 91.94 102 GLU A CA 1
ATOM 838 C C . GLU A 1 102 ? 3.540 3.213 -11.681 1.00 91.94 102 GLU A C 1
ATOM 840 O O . GLU A 1 102 ? 3.848 2.645 -12.724 1.00 91.94 102 GLU A O 1
ATOM 845 N N . GLU A 1 103 ? 3.701 4.533 -11.544 1.00 90.06 103 GLU A N 1
ATOM 846 C CA . GLU A 1 103 ? 4.275 5.374 -12.603 1.00 90.06 103 GLU A CA 1
ATOM 847 C C . GLU A 1 103 ? 5.721 4.987 -12.946 1.00 90.06 103 GLU A C 1
ATOM 849 O O . GLU A 1 103 ? 6.132 5.114 -14.099 1.00 90.06 103 GLU A O 1
ATOM 854 N N . LYS A 1 104 ? 6.505 4.516 -11.969 1.00 87.94 104 LYS A N 1
ATOM 855 C CA . LYS A 1 104 ? 7.853 3.985 -12.217 1.00 87.94 104 LYS A CA 1
ATOM 856 C C . LYS A 1 104 ? 7.804 2.628 -12.917 1.00 87.94 104 LYS A C 1
ATOM 858 O O . LYS A 1 104 ? 8.544 2.449 -13.874 1.00 87.94 104 LYS A O 1
ATOM 863 N N . ILE A 1 105 ? 6.918 1.723 -12.494 1.00 87.62 105 ILE A N 1
ATOM 864 C CA . ILE A 1 105 ? 6.699 0.417 -13.142 1.00 87.62 105 ILE A CA 1
ATOM 865 C C . ILE A 1 105 ? 6.338 0.608 -14.617 1.00 87.62 105 ILE A C 1
ATOM 867 O O . ILE A 1 105 ? 6.909 -0.059 -15.474 1.00 87.62 105 ILE A O 1
ATOM 871 N N . ILE A 1 106 ? 5.439 1.549 -14.928 1.00 87.12 106 ILE A N 1
ATOM 872 C CA . ILE A 1 106 ? 5.063 1.863 -16.315 1.00 87.12 106 ILE A CA 1
ATOM 873 C C . ILE A 1 106 ? 6.288 2.303 -17.122 1.00 87.12 106 ILE A C 1
ATOM 875 O O . ILE A 1 106 ? 6.513 1.771 -18.200 1.00 87.12 106 ILE A O 1
ATOM 879 N N . LYS A 1 107 ? 7.106 3.220 -16.591 1.00 82.75 107 LYS A N 1
ATOM 880 C CA . LYS A 1 107 ? 8.317 3.688 -17.285 1.00 82.75 107 LYS A CA 1
ATOM 881 C C . LYS A 1 107 ? 9.346 2.583 -17.502 1.00 82.75 107 LYS A C 1
ATOM 883 O O . LYS A 1 107 ? 9.978 2.566 -18.547 1.00 82.75 107 LYS A O 1
ATOM 888 N N . LEU A 1 108 ? 9.515 1.691 -16.526 1.00 80.44 108 LEU A N 1
ATOM 889 C CA . LEU A 1 108 ? 10.419 0.545 -16.639 1.00 80.44 108 LEU A CA 1
ATOM 890 C C . LEU A 1 108 ? 9.945 -0.418 -17.736 1.00 80.44 108 LEU A C 1
ATOM 892 O O . LEU A 1 108 ? 10.746 -0.814 -18.571 1.00 80.44 108 LEU A O 1
ATOM 896 N N . ARG A 1 109 ? 8.636 -0.695 -17.815 1.00 74.94 109 ARG A N 1
ATOM 897 C CA . ARG A 1 109 ? 8.059 -1.475 -18.927 1.00 74.94 109 ARG A CA 1
ATOM 898 C C . ARG A 1 109 ? 8.228 -0.795 -20.283 1.00 74.94 109 ARG A C 1
ATOM 900 O O . ARG A 1 109 ? 8.518 -1.456 -21.266 1.00 74.94 109 ARG A O 1
ATOM 907 N N . GLU A 1 110 ? 8.047 0.523 -20.348 1.00 73.81 110 GLU A N 1
ATOM 908 C CA . GLU A 1 110 ? 8.284 1.269 -21.590 1.00 73.81 110 GLU A CA 1
ATOM 909 C C . GLU A 1 110 ? 9.761 1.221 -22.017 1.00 73.81 110 GLU A C 1
ATOM 911 O O . GLU A 1 110 ? 10.037 1.281 -23.209 1.00 73.81 110 GLU A O 1
ATOM 916 N N . MET A 1 111 ? 10.710 1.120 -21.079 1.00 65.00 111 MET A N 1
ATOM 917 C CA . MET A 1 111 ? 12.133 0.937 -21.394 1.00 65.00 111 MET A CA 1
ATOM 918 C C . MET A 1 111 ? 12.440 -0.485 -21.892 1.00 65.00 111 MET A C 1
ATOM 920 O O . MET A 1 111 ? 13.170 -0.603 -22.873 1.00 65.00 111 MET A O 1
ATOM 924 N N . GLU A 1 112 ? 11.829 -1.518 -21.298 1.00 55.22 112 GLU A N 1
ATOM 925 C CA . GLU A 1 112 ? 11.895 -2.922 -21.760 1.00 55.22 112 GLU A CA 1
ATOM 926 C C . GLU A 1 112 ? 11.437 -3.042 -23.231 1.00 55.22 112 GLU A C 1
ATOM 928 O O . GLU A 1 112 ? 12.179 -3.526 -24.084 1.00 55.22 112 GLU A O 1
ATOM 933 N N . ASP A 1 113 ? 10.276 -2.467 -23.572 1.00 53.91 113 ASP A N 1
ATOM 934 C CA . ASP A 1 113 ? 9.736 -2.470 -24.946 1.00 53.91 113 ASP A CA 1
ATOM 935 C C . ASP A 1 113 ? 10.625 -1.706 -25.960 1.00 53.91 113 ASP A C 1
ATOM 937 O O . ASP A 1 113 ? 10.557 -1.958 -27.167 1.00 53.91 113 ASP A O 1
ATOM 941 N N . TYR A 1 114 ? 11.433 -0.7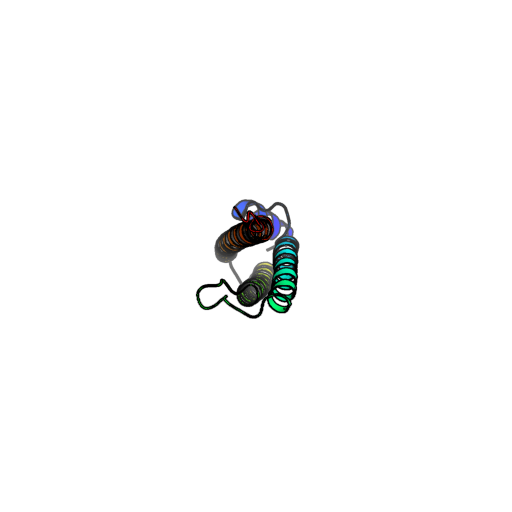36 -25.509 1.00 44.84 114 TYR A N 1
ATOM 942 C CA . TYR A 1 114 ? 12.353 0.013 -26.378 1.00 44.84 114 TYR A CA 1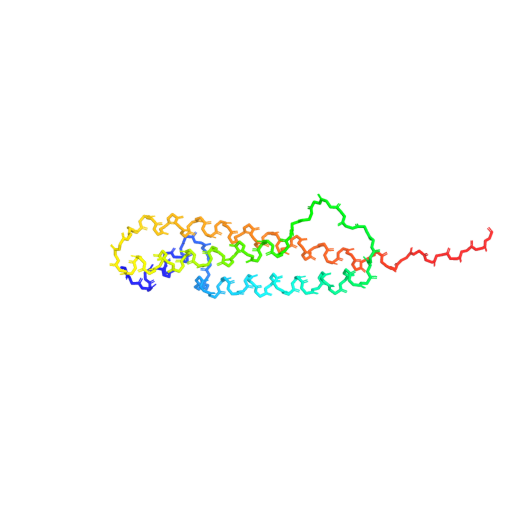
ATOM 943 C C . TYR A 1 114 ? 13.689 -0.712 -26.596 1.00 44.84 114 TYR A C 1
ATOM 945 O O . TYR A 1 114 ? 14.273 -0.550 -27.668 1.00 44.84 114 TYR A O 1
ATOM 953 N N . GLN A 1 115 ? 14.163 -1.507 -25.632 1.00 44.84 115 GLN A N 1
ATOM 954 C CA . GLN A 1 115 ? 15.381 -2.315 -25.779 1.00 44.84 115 GLN A CA 1
ATOM 955 C C . GLN A 1 115 ? 15.197 -3.475 -26.772 1.00 44.84 115 GLN A C 1
ATOM 957 O O . GLN A 1 115 ? 16.122 -3.775 -27.523 1.00 44.84 115 GLN A O 1
ATOM 962 N N . GLU A 1 116 ? 13.993 -4.050 -26.887 1.00 43.44 116 GLU A N 1
ATOM 963 C CA . GLU A 1 116 ? 13.703 -5.127 -27.855 1.00 43.44 116 GLU A CA 1
ATOM 964 C C . GLU A 1 116 ? 13.778 -4.663 -29.331 1.00 43.44 116 GLU A C 1
ATOM 966 O O . GLU A 1 116 ? 13.876 -5.480 -30.246 1.00 43.44 116 GLU A O 1
ATOM 971 N N . PHE A 1 117 ? 13.760 -3.350 -29.599 1.00 39.31 117 PHE A N 1
ATOM 972 C CA . PHE A 1 117 ? 13.721 -2.800 -30.961 1.00 39.31 117 PHE A CA 1
ATOM 973 C C . PHE A 1 117 ? 15.089 -2.433 -31.566 1.00 39.31 117 PHE A C 1
ATOM 975 O O . PHE A 1 117 ? 15.130 -2.087 -32.748 1.00 39.31 117 PHE A O 1
ATOM 982 N N . ASP A 1 118 ? 16.192 -2.496 -30.809 1.00 42.53 118 ASP A N 1
ATOM 983 C CA . ASP A 1 118 ? 17.521 -2.050 -31.281 1.00 42.53 118 ASP A CA 1
ATOM 984 C C . ASP A 1 118 ? 18.447 -3.197 -31.759 1.00 42.53 118 ASP A C 1
ATOM 986 O O . ASP A 1 118 ? 19.558 -2.940 -32.225 1.00 42.53 118 ASP A O 1
ATOM 990 N N . GLU A 1 119 ? 18.008 -4.466 -31.722 1.00 47.19 119 GLU A N 1
ATOM 991 C CA . GLU A 1 119 ? 18.831 -5.615 -32.166 1.00 47.19 119 GLU A CA 1
ATOM 992 C C . GLU A 1 119 ? 18.614 -6.094 -33.619 1.00 47.19 119 GLU A C 1
ATOM 994 O O . GLU A 1 119 ? 19.340 -6.976 -34.086 1.00 47.19 119 GLU A O 1
ATOM 999 N N . GLU A 1 120 ? 17.702 -5.508 -34.400 1.00 49.88 120 GLU A N 1
ATOM 1000 C CA . GLU A 1 120 ? 17.511 -5.876 -35.815 1.00 49.88 120 GLU A CA 1
ATOM 1001 C C . GLU A 1 120 ? 17.415 -4.644 -36.731 1.00 49.88 120 GLU A C 1
ATOM 1003 O O . GLU A 1 120 ? 16.317 -4.266 -37.111 1.00 49.88 120 GLU A O 1
ATOM 1008 N N . ASP A 1 121 ? 18.545 -4.022 -37.109 1.00 48.34 121 ASP A N 1
ATOM 1009 C CA . ASP A 1 121 ? 18.749 -3.465 -38.475 1.00 48.34 121 ASP A CA 1
ATOM 1010 C C . ASP A 1 121 ? 20.116 -2.758 -38.676 1.00 48.34 121 ASP A C 1
ATOM 1012 O O . ASP A 1 121 ? 20.199 -1.617 -39.126 1.00 48.34 121 ASP A O 1
ATOM 1016 N N . TYR A 1 122 ? 21.241 -3.435 -38.412 1.00 49.38 122 TYR A N 1
ATOM 1017 C CA . TYR A 1 122 ? 22.533 -3.030 -39.009 1.00 49.38 122 TYR A CA 1
ATOM 1018 C C . TYR A 1 122 ? 23.342 -4.224 -39.530 1.00 49.38 122 TYR A C 1
ATOM 1020 O O . TYR A 1 122 ? 24.536 -4.369 -39.284 1.00 49.38 122 TYR A O 1
ATOM 1028 N N . TYR A 1 123 ? 22.690 -5.064 -40.332 1.00 53.12 123 TYR A N 1
ATOM 1029 C CA . TYR A 1 123 ? 23.377 -5.772 -41.410 1.00 53.12 123 TYR A CA 1
ATOM 1030 C C . TYR A 1 123 ? 22.788 -5.318 -42.740 1.00 53.12 123 TYR A C 1
ATOM 1032 O O . TYR A 1 123 ? 21.971 -6.012 -43.335 1.00 53.12 123 TYR A O 1
ATOM 1040 N N . ASP A 1 124 ? 23.238 -4.156 -43.214 1.00 45.16 124 ASP A N 1
ATOM 1041 C CA . ASP A 1 124 ? 23.294 -3.923 -44.655 1.00 45.16 124 ASP A CA 1
ATOM 1042 C C . ASP A 1 124 ? 24.760 -4.043 -45.086 1.00 45.16 124 ASP A C 1
ATOM 1044 O O . ASP A 1 124 ? 25.539 -3.086 -45.129 1.00 45.16 124 ASP A O 1
ATOM 1048 N N . GLU A 1 125 ? 25.156 -5.297 -45.310 1.00 56.53 125 GLU A N 1
ATOM 1049 C CA . GLU A 1 125 ? 26.206 -5.616 -46.264 1.00 56.53 125 GLU A CA 1
ATOM 1050 C C . GLU A 1 125 ? 25.761 -5.108 -47.645 1.00 56.53 125 GLU A C 1
ATOM 1052 O O . GLU A 1 125 ? 25.097 -5.832 -48.378 1.00 56.53 125 GLU A O 1
ATOM 1057 N N . GLU A 1 126 ? 26.193 -3.918 -48.060 1.00 50.53 126 GLU A N 1
ATOM 1058 C CA . GLU A 1 126 ? 26.392 -3.659 -49.490 1.00 50.53 126 GLU A CA 1
ATOM 1059 C C . GLU A 1 126 ? 27.803 -3.131 -49.755 1.00 50.53 126 GLU A C 1
ATOM 1061 O O . GLU A 1 126 ? 28.108 -1.939 -49.777 1.00 50.53 126 GLU A O 1
ATOM 1066 N N . ASP A 1 127 ? 28.674 -4.109 -49.987 1.00 48.38 127 ASP A N 1
ATOM 1067 C CA . ASP A 1 127 ? 29.788 -4.063 -50.926 1.00 48.38 127 ASP A CA 1
ATOM 1068 C C . ASP A 1 127 ? 29.285 -3.499 -52.284 1.00 48.38 127 ASP A C 1
ATOM 1070 O O . ASP A 1 127 ? 28.717 -4.245 -53.081 1.00 48.38 127 ASP A O 1
ATOM 1074 N N . THR A 1 128 ? 29.454 -2.192 -52.555 1.00 44.28 128 THR A N 1
ATOM 1075 C CA . THR A 1 128 ? 29.485 -1.622 -53.928 1.00 44.28 128 THR A CA 1
ATOM 1076 C C . THR A 1 128 ? 30.421 -0.421 -54.070 1.00 44.28 128 THR A C 1
ATOM 1078 O O . THR A 1 128 ? 30.429 0.470 -53.192 1.00 44.28 128 THR A O 1
#

Radius of gyration: 20.55 Å; Cα contacts (8 Å, |Δi|>4): 67; chains: 1; bounding box: 44×24×74 Å

Sequence (128 aa):
MTEEKLLDMWQKITGYVEDWETKFSEILDELESLNMVIEEEEEKYEEDFEDDEVSIEALIEDVKMTRANLREVIKQAISGEISSIDVEETFRSVGEFLRNVEEKIIKLREMEDYQEFDEEDYYDEEDT

Foldseek 3Di:
DDPVVLQVLLCVQLVDPDDPVVLLVVLLVLLVVLVVVVVVVCVVDPDDDDDDDPPSVVVSVVSVVLSVVLVVVVVCVVVVVDDVVVSSVSSNVVSVSSVVSVVVSVVSVVVVVVVVPPPPDPPPPDDD

Nearest PDB structures (foldseek):
  5lm1-assembly1_A  TM=2.336E-01  e=5.001E+00  Homo sapiens

Mean predicted aligned error: 9.93 Å

pLDDT: mean 80.88, std 19.82, range [39.31, 97.62]